Protein AF-A0A7D5MUX9-F1 (afdb_monomer)

Nearest PDB structures (foldseek):
  3bx2-assembly2_B  TM=5.385E-01  e=6.919E-01  Saccharomyces cerevisiae
  3bx3-assembly1_A  TM=4.434E-01  e=2.601E-01  Saccharomyces cerevisiae
  8ro1-assembly1_I  TM=3.775E-01  e=2.507E+00  Caenorhabditis elegans
  5khr-assembly1_O  TM=4.364E-01  e=3.984E+00  Homo sapiens
  8pj3-assembly1_6  TM=2.707E-01  e=8.193E+00  Homo sapiens

Foldseek 3Di:
DVLLVVLLVLLVCCVVVVDPPVRSLVVLVVDQLLSNLNSLLSNLVVDDDPVSVVSLVVSLVSLVPDPQLLSSLVSLLSSLVVDDDPSSVVSLVVSLVSLVVDPPLLSSLVSLLSSLVVDDDPVSVVSPVVSVVSVVVVVVVVVVVVVVVPDDDD

Mean predicted aligned error: 6.42 Å

Sequence (154 aa):
MESNYAAELLAELVRHSLLSIDQALHLTELKEDEDKAHALSVLAPQLSGEERSHVLNEALDVARTISNEPNRADALAALAPQLSGEEHSHVLNEALDVARTISDEQHRARTLAALAPQLSGEERSRVLNEALDVARTIRDEWHRARTLRRSPHS

Secondary structure (DSSP, 8-state):
-HHHHHHHHHHHHHHTTSS-HHHHHHHHTTS-HHHHHHHHHHHGGG--HHHHHHHHHHHHHHHHH--SHHHHHHHHHHHGGGS-THHHHHHHHHHHHHHHH-S-HHHHHHHHHHHGGG--HHHHHHHHHHHHHHHHHHHHHHHHHHHHHT----

Solvent-accessible surface area (backbone atoms only — not comparable to full-atom values): 8081 Å² total; per-residue (Å²): 116,70,60,62,54,52,24,52,48,50,34,51,32,39,74,71,69,77,38,54,67,71,57,50,54,57,59,37,72,78,43,58,50,67,53,22,20,46,28,34,53,55,38,30,82,79,46,63,74,68,63,20,54,52,39,47,51,52,22,52,55,35,18,68,65,36,80,52,46,66,61,19,19,52,40,30,52,66,42,21,82,78,46,62,75,66,59,19,56,50,37,44,49,52,18,51,55,38,23,69,65,35,81,53,55,71,56,23,22,49,49,32,50,67,48,24,81,83,45,63,75,67,60,19,53,50,38,43,49,52,19,49,51,45,52,47,52,55,51,53,52,50,51,52,53,52,53,58,72,69,56,76,81,133

Structure (mmCIF, N/CA/C/O backbone):
data_AF-A0A7D5MUX9-F1
#
_entry.id   AF-A0A7D5MUX9-F1
#
loop_
_atom_site.group_PDB
_atom_site.id
_atom_site.type_symbol
_atom_site.label_atom_id
_atom_site.label_alt_id
_atom_site.label_comp_id
_atom_site.label_asym_id
_a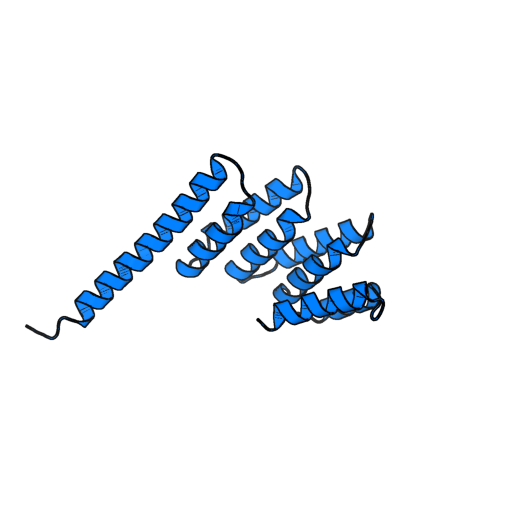tom_site.label_entity_id
_atom_site.label_seq_id
_atom_site.pdbx_PDB_ins_code
_atom_site.Cartn_x
_atom_site.Cartn_y
_atom_site.Cartn_z
_atom_site.occupancy
_atom_site.B_iso_or_equiv
_atom_site.auth_seq_id
_atom_site.auth_comp_id
_atom_site.auth_asym_id
_atom_site.auth_atom_id
_atom_site.pdbx_PDB_model_num
ATOM 1 N N . MET A 1 1 ? -7.824 -15.219 -4.742 1.00 43.38 1 MET A N 1
ATOM 2 C CA . MET A 1 1 ? -9.305 -15.125 -4.722 1.00 43.38 1 MET A CA 1
ATOM 3 C C . MET A 1 1 ? -9.892 -15.672 -3.426 1.00 43.38 1 MET A C 1
ATOM 5 O O . MET A 1 1 ? -10.760 -15.010 -2.882 1.00 43.38 1 MET A O 1
ATOM 9 N N . GLU A 1 2 ? -9.427 -16.813 -2.900 1.00 47.47 2 GLU A N 1
ATOM 10 C CA . GLU A 1 2 ? -9.962 -17.365 -1.636 1.00 47.47 2 GLU A CA 1
ATOM 11 C C . GLU A 1 2 ? -9.629 -16.521 -0.392 1.00 47.47 2 GLU A C 1
ATOM 13 O O . GLU A 1 2 ? -10.474 -16.379 0.487 1.00 47.47 2 GLU A O 1
ATOM 18 N N . SER A 1 3 ? -8.450 -15.889 -0.354 1.00 59.91 3 SER A N 1
ATOM 19 C CA . SER A 1 3 ? -8.026 -15.026 0.762 1.00 59.91 3 SER A CA 1
ATOM 20 C C . SER A 1 3 ? -8.946 -13.810 0.982 1.00 59.91 3 SER A C 1
ATOM 22 O O . SER A 1 3 ? -9.433 -13.597 2.094 1.00 59.91 3 SER A O 1
ATOM 24 N N . ASN A 1 4 ? -9.295 -13.092 -0.097 1.00 65.50 4 ASN A N 1
ATOM 25 C CA . ASN A 1 4 ? -10.206 -11.937 -0.049 1.00 65.50 4 ASN A CA 1
ATOM 26 C C . ASN A 1 4 ? -11.571 -12.309 0.544 1.00 65.50 4 ASN A C 1
ATOM 28 O O . ASN A 1 4 ? -12.103 -11.610 1.399 1.00 65.50 4 ASN A O 1
ATOM 32 N N . TYR A 1 5 ? -12.116 -13.458 0.128 1.00 76.38 5 TYR A N 1
ATOM 33 C CA . TYR A 1 5 ? -13.431 -13.907 0.580 1.00 76.38 5 TYR A CA 1
ATOM 34 C C . TYR A 1 5 ? -13.442 -14.246 2.074 1.00 76.38 5 TYR A C 1
ATOM 36 O O . TYR A 1 5 ? -14.416 -13.961 2.764 1.00 76.38 5 TYR A O 1
ATOM 44 N N . ALA A 1 6 ? -12.356 -14.825 2.596 1.00 81.00 6 ALA A N 1
ATOM 45 C CA . ALA A 1 6 ? -12.254 -15.145 4.016 1.00 81.00 6 ALA A CA 1
ATOM 46 C C . ALA A 1 6 ? -12.201 -13.881 4.893 1.00 81.00 6 ALA A C 1
ATOM 48 O O . ALA A 1 6 ? -12.848 -13.841 5.938 1.00 81.00 6 ALA A O 1
ATOM 49 N N . ALA A 1 7 ? -11.459 -12.853 4.472 1.00 82.00 7 ALA A N 1
ATOM 50 C CA . ALA A 1 7 ? -11.389 -11.572 5.175 1.00 82.00 7 ALA A CA 1
ATOM 51 C C . ALA A 1 7 ? -12.731 -10.822 5.147 1.00 82.00 7 ALA A C 1
ATOM 53 O O . ALA A 1 7 ? -13.210 -10.364 6.186 1.00 82.00 7 ALA A O 1
ATOM 54 N N . GLU A 1 8 ? -13.371 -10.755 3.977 1.00 85.06 8 GLU A N 1
ATOM 55 C CA . GLU A 1 8 ? -14.699 -10.154 3.820 1.00 85.06 8 GLU A CA 1
ATOM 56 C C . GLU A 1 8 ? -15.752 -10.887 4.659 1.00 85.06 8 GLU A C 1
ATOM 58 O O . GLU A 1 8 ? -16.551 -10.247 5.340 1.00 85.06 8 GLU A O 1
ATOM 63 N N . LEU A 1 9 ? -15.715 -12.224 4.684 1.00 87.44 9 LEU A N 1
ATOM 64 C CA . LEU A 1 9 ? -16.617 -13.028 5.503 1.00 87.44 9 LEU A CA 1
ATOM 65 C C . 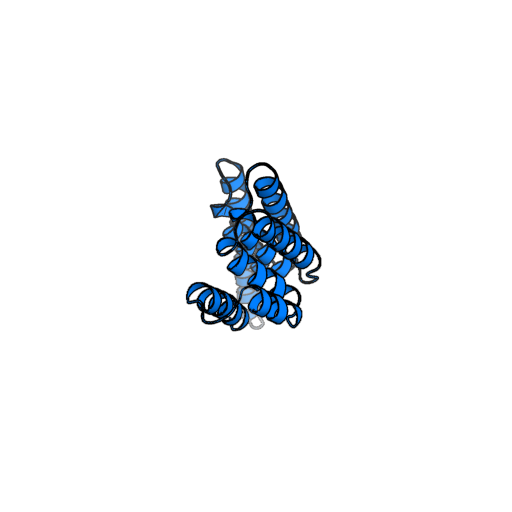LEU A 1 9 ? -16.420 -12.760 6.999 1.00 87.44 9 LEU A C 1
ATOM 67 O O . LEU A 1 9 ? -17.407 -12.584 7.707 1.00 87.44 9 LEU A O 1
ATOM 71 N N . LEU A 1 10 ? -15.175 -12.704 7.487 1.00 85.88 10 LEU A N 1
ATOM 72 C CA . LEU A 1 10 ? -14.892 -12.378 8.891 1.00 85.88 10 LEU A CA 1
ATOM 73 C C . LEU A 1 10 ? -15.476 -11.017 9.270 1.00 85.88 10 LEU A C 1
ATOM 75 O O . LEU A 1 10 ? -16.151 -10.899 10.292 1.00 85.88 10 LEU A O 1
ATOM 79 N N . ALA A 1 11 ? -15.279 -10.012 8.421 1.00 85.19 11 ALA A N 1
ATOM 80 C CA . ALA A 1 11 ? -15.845 -8.695 8.643 1.00 85.19 11 ALA A CA 1
ATOM 81 C C . ALA A 1 11 ? -17.382 -8.718 8.612 1.00 85.19 11 ALA A C 1
ATOM 83 O O . ALA A 1 11 ? -18.022 -8.106 9.464 1.00 85.19 11 ALA A O 1
ATOM 84 N N . GLU A 1 12 ? -18.008 -9.437 7.684 1.00 88.62 12 GLU A N 1
ATOM 85 C CA . GLU A 1 12 ? -19.470 -9.530 7.617 1.00 88.62 12 GLU A CA 1
ATOM 86 C C . GLU A 1 12 ? -20.059 -10.222 8.857 1.00 88.62 12 GLU A C 1
ATOM 88 O O . GLU A 1 12 ? -21.074 -9.784 9.401 1.00 88.62 12 GLU A O 1
ATOM 93 N N . LEU A 1 13 ? -19.388 -11.261 9.362 1.00 89.31 13 LEU A N 1
ATOM 94 C CA . LEU A 1 13 ? -19.786 -11.952 10.588 1.00 89.31 13 LEU A CA 1
ATOM 95 C C . LEU A 1 13 ? -19.712 -11.035 11.814 1.00 89.31 13 LEU A C 1
ATOM 97 O O . LEU A 1 13 ? -20.633 -11.052 12.634 1.00 89.31 13 LEU A O 1
ATOM 101 N N . VAL A 1 14 ? -18.667 -10.208 11.922 1.00 88.75 14 VAL A N 1
ATOM 102 C CA . VAL A 1 14 ? -18.564 -9.191 12.982 1.00 88.75 14 VAL A CA 1
ATOM 103 C C . VAL A 1 14 ? -19.681 -8.155 12.846 1.00 88.75 14 VAL A C 1
ATOM 105 O O . VAL A 1 14 ? -20.385 -7.873 13.817 1.00 88.75 14 VAL A O 1
ATOM 108 N N . ARG A 1 15 ? -19.939 -7.669 11.625 1.00 88.44 15 ARG A N 1
ATOM 109 C CA . ARG A 1 15 ? -20.976 -6.662 11.347 1.00 88.44 15 ARG A CA 1
ATOM 110 C C . ARG A 1 15 ? -22.369 -7.137 11.743 1.00 88.44 15 ARG A C 1
ATOM 112 O O . ARG A 1 15 ? -23.155 -6.375 12.302 1.00 88.44 15 ARG A O 1
ATOM 119 N N . HIS A 1 16 ? -22.673 -8.402 11.470 1.00 90.50 16 HIS A N 1
ATOM 120 C CA . HIS A 1 16 ? -23.946 -9.026 11.821 1.00 90.50 16 HIS A CA 1
ATOM 121 C C . HIS A 1 16 ? -24.003 -9.551 13.264 1.00 90.50 16 HIS A C 1
ATOM 123 O O . HIS A 1 16 ? -24.985 -10.196 13.629 1.00 90.50 16 HIS A O 1
ATOM 129 N N . SER A 1 17 ? -22.991 -9.265 14.095 1.00 86.25 17 SER A N 1
ATOM 130 C CA . SER A 1 17 ? -22.898 -9.741 15.485 1.00 86.25 17 SER A CA 1
ATOM 131 C C . SER A 1 17 ? -22.941 -11.273 15.615 1.00 86.25 17 SER A C 1
ATOM 133 O O . SER A 1 17 ? -23.353 -11.806 16.645 1.00 86.25 17 SER A O 1
ATOM 135 N N . LEU A 1 18 ? -22.528 -11.991 14.566 1.00 89.56 18 LEU A N 1
ATOM 136 C CA . LEU A 1 18 ? -22.406 -13.453 14.545 1.00 89.56 18 LEU A CA 1
ATOM 137 C C . LEU A 1 18 ? -21.050 -13.922 15.090 1.00 89.56 18 LEU A C 1
ATOM 139 O O . LEU A 1 18 ? -20.904 -15.089 15.449 1.00 89.56 18 LEU A O 1
ATOM 143 N N . LEU A 1 19 ? -20.072 -13.016 15.149 1.00 89.00 19 LEU A N 1
ATOM 144 C CA . LEU A 1 19 ? -18.725 -13.232 15.664 1.00 89.00 19 LEU A CA 1
ATOM 145 C C . LEU A 1 19 ? -18.297 -12.001 16.474 1.00 89.00 19 LEU A C 1
ATOM 147 O O . LEU A 1 19 ? -18.588 -10.877 16.063 1.00 89.00 19 LEU A O 1
ATOM 151 N N . SER A 1 20 ? -17.620 -12.182 17.613 1.00 87.44 20 SER A N 1
ATOM 152 C CA . SER A 1 20 ? -17.050 -11.037 18.337 1.00 87.44 20 SER A CA 1
ATOM 153 C C . SER A 1 20 ? -15.777 -10.525 17.657 1.00 87.44 20 SER A C 1
ATOM 155 O O . SER A 1 20 ? -15.082 -11.273 16.968 1.00 87.44 20 SER A O 1
ATOM 157 N N . ILE A 1 21 ? -15.443 -9.253 17.887 1.00 83.06 21 ILE A N 1
ATOM 158 C CA . ILE A 1 21 ? -14.190 -8.652 17.405 1.00 83.06 21 ILE A CA 1
ATOM 159 C C . ILE A 1 21 ? -12.980 -9.441 17.922 1.00 83.06 21 ILE A C 1
ATOM 161 O O . ILE A 1 21 ? -12.123 -9.809 17.127 1.00 83.06 21 ILE A O 1
ATOM 165 N N . ASP A 1 22 ? -12.957 -9.802 19.208 1.00 85.25 22 ASP A N 1
ATOM 166 C CA . ASP A 1 22 ? -11.866 -10.592 19.799 1.00 85.25 22 ASP A CA 1
ATOM 167 C C . ASP A 1 22 ? -11.675 -11.946 19.103 1.00 85.25 22 ASP A C 1
ATOM 169 O O . ASP A 1 22 ? -10.552 -12.389 18.862 1.00 85.25 22 ASP A O 1
ATOM 173 N N . GLN A 1 23 ? -12.779 -12.611 18.748 1.00 86.75 23 GLN A N 1
ATOM 174 C CA . GLN A 1 23 ? -12.736 -13.877 18.021 1.00 86.75 23 GLN A CA 1
ATOM 175 C C . GLN A 1 23 ? -12.243 -13.680 16.589 1.00 86.75 23 GLN A C 1
ATOM 177 O O . GLN A 1 23 ? -11.456 -14.491 16.103 1.00 86.75 23 GLN A O 1
ATOM 182 N N . ALA A 1 24 ? -12.681 -12.614 15.918 1.00 84.62 24 ALA A N 1
ATOM 183 C CA . ALA A 1 24 ? -12.210 -12.283 14.582 1.00 84.62 24 ALA A CA 1
ATOM 184 C C . ALA A 1 24 ? -10.700 -12.021 14.583 1.00 84.62 24 ALA A C 1
ATOM 186 O O . ALA A 1 24 ? -9.993 -12.626 13.781 1.00 84.62 24 ALA A O 1
ATOM 187 N N . LEU A 1 25 ? -10.202 -11.215 15.526 1.00 84.62 25 LEU A N 1
ATOM 188 C CA . LEU A 1 25 ? -8.773 -10.936 15.685 1.00 84.62 25 LEU A CA 1
ATOM 189 C C . LEU A 1 25 ? -7.979 -12.218 15.965 1.00 84.62 25 LEU A C 1
ATOM 191 O O . LEU A 1 25 ? -6.986 -12.481 15.291 1.00 84.62 25 LEU A O 1
ATOM 195 N N . HIS A 1 26 ? -8.458 -13.091 16.854 1.00 85.88 26 HIS A N 1
ATOM 196 C CA . HIS A 1 26 ? -7.798 -14.376 17.102 1.00 85.88 26 HIS A CA 1
ATOM 197 C C . HIS A 1 26 ? -7.712 -15.265 15.849 1.00 85.88 26 HIS A C 1
ATOM 199 O O . HIS A 1 26 ? -6.699 -15.922 15.623 1.00 85.88 26 HIS A O 1
ATOM 205 N N . LEU A 1 27 ? -8.745 -15.271 14.998 1.00 83.31 27 LEU A N 1
ATOM 206 C CA . LEU A 1 27 ? -8.710 -15.999 13.726 1.00 83.31 27 LEU A CA 1
ATOM 207 C C . LEU A 1 27 ? -7.733 -15.379 12.716 1.00 83.31 27 LEU A C 1
ATOM 209 O O . LEU A 1 27 ? -7.266 -16.092 11.827 1.00 83.31 27 LEU A O 1
ATOM 213 N N . THR A 1 28 ? -7.405 -14.087 12.843 1.00 85.38 28 THR A N 1
ATOM 214 C CA . THR A 1 28 ? -6.375 -13.450 12.007 1.00 85.38 28 THR A CA 1
ATOM 215 C C . THR A 1 28 ? -4.953 -13.849 12.388 1.00 85.38 28 THR A C 1
ATOM 217 O O . THR A 1 28 ? -4.110 -13.935 11.506 1.00 85.38 28 THR A O 1
ATOM 220 N N . GLU A 1 29 ? -4.696 -14.201 13.650 1.00 83.00 29 GLU A N 1
ATOM 221 C CA . GLU A 1 29 ? -3.378 -14.687 14.101 1.00 83.00 29 GLU A CA 1
ATOM 222 C C . GLU A 1 29 ? -2.988 -16.050 13.519 1.00 83.00 29 GLU A C 1
ATOM 224 O O . GLU A 1 29 ? -1.820 -16.424 13.507 1.00 83.00 29 GLU A O 1
ATOM 229 N N . LEU A 1 30 ? -3.966 -16.820 13.042 1.00 79.62 30 LEU A N 1
ATOM 230 C CA . LEU A 1 30 ? -3.738 -18.140 12.452 1.00 79.62 30 LEU A CA 1
ATOM 231 C C . LEU A 1 30 ? -3.453 -18.076 10.944 1.00 79.62 30 LEU A C 1
ATOM 233 O O . LEU A 1 30 ? -3.345 -19.120 10.298 1.00 79.62 30 LEU A O 1
ATOM 237 N N . LYS A 1 31 ? -3.406 -16.870 10.373 1.00 80.81 31 LYS A N 1
ATOM 238 C CA . LYS A 1 31 ? -3.247 -16.627 8.939 1.00 80.81 31 LYS A CA 1
ATOM 239 C C . LYS A 1 31 ? -1.804 -16.260 8.598 1.00 80.81 31 LYS A C 1
ATOM 241 O O . LYS A 1 31 ? -1.087 -15.703 9.419 1.00 80.81 31 LYS A O 1
ATOM 246 N N . GLU A 1 32 ? -1.421 -16.542 7.356 1.00 84.88 32 GLU A N 1
ATOM 247 C CA . GLU A 1 32 ? -0.194 -16.010 6.754 1.00 84.88 32 GLU A CA 1
ATOM 248 C C . GLU A 1 32 ? -0.230 -14.474 6.725 1.00 84.88 32 GLU A C 1
ATOM 250 O O . GLU A 1 32 ? -1.312 -13.888 6.653 1.00 84.88 32 GLU A O 1
ATOM 255 N N . ASP A 1 33 ? 0.937 -13.824 6.720 1.00 85.00 33 ASP A N 1
ATOM 256 C CA . ASP A 1 33 ? 1.068 -12.360 6.823 1.00 85.00 33 ASP A CA 1
ATOM 257 C C . ASP A 1 33 ? 0.197 -11.598 5.807 1.00 85.00 33 ASP A C 1
ATOM 259 O O . ASP A 1 33 ? -0.447 -10.611 6.152 1.00 85.00 33 ASP A O 1
ATOM 263 N N . GLU A 1 34 ? 0.113 -12.074 4.562 1.00 80.94 34 GLU A N 1
ATOM 264 C CA . GLU A 1 34 ? -0.737 -11.469 3.525 1.00 80.94 34 GLU A CA 1
ATOM 265 C C . GLU A 1 34 ? -2.225 -11.508 3.902 1.00 80.94 34 GLU A C 1
ATOM 267 O O . GLU A 1 34 ? -2.914 -10.484 3.910 1.00 80.94 34 GLU A O 1
ATOM 272 N N . ASP A 1 35 ? -2.710 -12.693 4.266 1.00 84.06 35 ASP A N 1
ATOM 273 C CA . ASP A 1 35 ? -4.094 -12.928 4.663 1.00 84.06 35 ASP A CA 1
ATOM 274 C C . ASP A 1 35 ? -4.433 -12.192 5.967 1.00 84.06 35 ASP A C 1
ATOM 276 O O . ASP A 1 35 ? -5.563 -11.723 6.137 1.00 84.06 35 ASP A O 1
ATOM 280 N N . LYS A 1 36 ? -3.465 -12.089 6.887 1.00 87.56 36 LYS A N 1
ATOM 281 C CA . LYS A 1 36 ? -3.581 -11.357 8.150 1.00 87.56 36 LYS A CA 1
ATOM 282 C C . LYS A 1 36 ? -3.685 -9.855 7.893 1.00 87.56 36 LYS A C 1
ATOM 284 O O . LYS A 1 36 ? -4.660 -9.249 8.334 1.00 87.56 36 LYS A O 1
ATOM 289 N N . ALA A 1 37 ? -2.756 -9.262 7.138 1.00 85.88 37 ALA A N 1
ATOM 290 C CA . ALA A 1 37 ? -2.784 -7.837 6.797 1.00 85.88 37 ALA A CA 1
ATOM 291 C C . ALA A 1 37 ? -4.100 -7.456 6.108 1.00 85.88 37 ALA A C 1
ATOM 293 O O . ALA A 1 37 ? -4.737 -6.461 6.466 1.00 85.88 37 ALA A O 1
ATOM 294 N N . HIS A 1 38 ? -4.558 -8.290 5.170 1.00 83.94 38 HIS A N 1
ATOM 295 C CA . HIS A 1 38 ? -5.825 -8.055 4.500 1.00 83.94 38 HIS A CA 1
ATOM 296 C C . HIS A 1 38 ? -7.014 -8.166 5.465 1.00 83.94 38 HIS A C 1
ATOM 298 O O . HIS A 1 38 ? -7.837 -7.252 5.517 1.00 83.94 38 HIS A O 1
ATOM 304 N N . ALA A 1 39 ? -7.093 -9.217 6.288 1.00 86.38 39 ALA A N 1
ATOM 305 C CA . ALA A 1 39 ? -8.180 -9.376 7.254 1.00 86.38 39 ALA A CA 1
ATOM 306 C C . ALA A 1 39 ? -8.254 -8.218 8.261 1.00 86.38 39 ALA A C 1
ATOM 308 O O . ALA A 1 39 ? -9.339 -7.682 8.492 1.00 86.38 39 ALA A O 1
ATOM 309 N N . LEU A 1 40 ? -7.114 -7.773 8.795 1.00 87.69 40 LEU A N 1
ATOM 310 C CA . LEU A 1 40 ? -7.054 -6.616 9.688 1.00 87.69 40 LEU A CA 1
ATOM 311 C C . LEU A 1 40 ? -7.511 -5.331 8.978 1.00 87.69 40 LEU A C 1
ATOM 313 O O . LEU A 1 40 ? -8.265 -4.549 9.560 1.00 87.69 40 LEU A O 1
ATOM 317 N N . SER A 1 41 ? -7.157 -5.151 7.699 1.00 86.25 41 SER A N 1
ATOM 318 C CA . SER A 1 41 ? -7.621 -4.006 6.905 1.00 86.25 41 SER A CA 1
ATOM 319 C C . SER A 1 41 ? -9.150 -3.977 6.759 1.00 86.25 41 SER A C 1
ATOM 321 O O . SER A 1 41 ? -9.754 -2.913 6.829 1.00 86.25 41 SER A O 1
ATOM 323 N N . VAL A 1 42 ? -9.818 -5.124 6.601 1.00 87.44 42 VAL A N 1
ATOM 324 C CA . VAL A 1 42 ? -11.284 -5.164 6.433 1.00 87.44 42 VAL A CA 1
ATOM 325 C C . VAL A 1 42 ? -12.014 -5.061 7.781 1.00 87.44 42 VAL A C 1
ATOM 327 O O . VAL A 1 42 ? -13.155 -4.595 7.839 1.00 87.44 42 VAL A O 1
ATOM 330 N N . LEU A 1 43 ? -11.359 -5.448 8.880 1.00 88.06 43 LEU A N 1
ATOM 331 C CA . LEU A 1 43 ? -11.898 -5.326 10.236 1.00 88.06 43 LEU A CA 1
ATOM 332 C C . LEU A 1 43 ? -11.783 -3.904 10.799 1.00 88.06 43 LEU A C 1
ATOM 334 O O . LEU A 1 43 ? -12.691 -3.465 11.503 1.00 88.06 43 LEU A O 1
ATOM 338 N N . ALA A 1 44 ? -10.727 -3.157 10.466 1.00 87.44 44 ALA A N 1
ATOM 339 C CA . ALA A 1 44 ? -10.482 -1.817 11.004 1.00 87.44 44 ALA A CA 1
ATOM 340 C C . ALA A 1 44 ? -11.663 -0.824 10.866 1.00 87.44 44 ALA A C 1
ATOM 342 O O . ALA A 1 44 ? -11.931 -0.096 11.825 1.00 87.44 44 ALA A O 1
ATOM 343 N N . PRO A 1 45 ? -12.437 -0.785 9.761 1.00 87.12 45 PRO A N 1
ATOM 344 C CA . PRO A 1 45 ? -13.623 0.069 9.650 1.00 87.12 45 PRO A CA 1
ATOM 345 C C . PRO A 1 45 ? -14.766 -0.280 10.615 1.00 87.12 45 PRO A C 1
ATOM 347 O O . PRO A 1 45 ? -15.676 0.529 10.778 1.00 87.12 45 PRO A O 1
ATOM 350 N N . GLN A 1 46 ? -14.752 -1.468 11.227 1.00 86.00 46 GLN A N 1
ATOM 351 C CA . GLN A 1 46 ? -15.766 -1.901 12.199 1.00 86.00 46 GLN A CA 1
ATOM 352 C C . GLN A 1 46 ? -15.409 -1.546 13.643 1.00 86.00 46 GLN A C 1
ATOM 354 O O . GLN A 1 46 ? -16.235 -1.701 14.540 1.00 86.00 46 GLN A O 1
ATOM 359 N N . LEU A 1 47 ? -14.186 -1.067 13.860 1.00 85.81 47 LEU A N 1
ATOM 360 C CA . LEU A 1 47 ? -13.667 -0.672 15.160 1.00 85.81 47 LEU A CA 1
ATOM 361 C C . LEU A 1 47 ? -13.773 0.840 15.341 1.00 85.81 47 LEU A C 1
ATOM 363 O O . LEU A 1 47 ? -13.911 1.604 14.383 1.00 85.81 47 LEU A O 1
ATOM 367 N N . SER A 1 48 ? -13.669 1.293 16.588 1.00 86.50 48 SER A N 1
ATOM 368 C CA . SER A 1 48 ? -13.708 2.717 16.916 1.00 86.50 48 SER A CA 1
ATOM 369 C C . SER A 1 48 ? -12.650 3.084 17.951 1.00 86.50 48 SER A C 1
ATOM 371 O O . SER A 1 48 ? -12.198 2.241 18.719 1.00 86.50 48 SER A O 1
ATOM 373 N N . GLY A 1 49 ? -12.234 4.352 17.957 1.00 88.38 49 GLY A N 1
ATOM 374 C CA . GLY A 1 49 ? -11.274 4.859 18.936 1.00 88.38 49 GLY A CA 1
ATOM 375 C C . GLY A 1 49 ? -9.909 4.169 18.868 1.00 88.38 49 GLY A C 1
ATOM 376 O O . GLY A 1 49 ? -9.347 3.988 17.789 1.00 88.38 49 GLY A O 1
ATOM 377 N N . GLU A 1 50 ? -9.374 3.825 20.037 1.00 86.12 50 GLU A N 1
ATOM 378 C CA . GLU A 1 50 ? -8.018 3.295 20.213 1.00 86.12 50 GLU A CA 1
ATOM 379 C C . GLU A 1 50 ? -7.833 1.901 19.597 1.00 86.12 50 GLU A C 1
ATOM 381 O O . GLU A 1 50 ? -6.801 1.636 18.986 1.00 86.12 50 GLU A O 1
ATOM 386 N N . GLU A 1 51 ? -8.858 1.048 19.659 1.00 85.25 51 GLU A N 1
ATOM 387 C CA . GLU A 1 51 ? -8.834 -0.304 19.082 1.00 85.25 51 GLU A CA 1
ATOM 388 C C . GLU A 1 51 ? -8.627 -0.261 17.566 1.00 85.25 51 GLU A C 1
ATOM 390 O O . GLU A 1 51 ? -7.829 -1.017 17.014 1.00 85.25 51 GLU A O 1
ATOM 395 N N . ARG A 1 52 ? -9.297 0.680 16.886 1.00 89.19 52 ARG A N 1
ATOM 396 C CA . ARG A 1 52 ? -9.121 0.889 15.445 1.00 89.19 52 ARG A CA 1
ATOM 397 C C . ARG A 1 52 ? -7.688 1.285 15.114 1.00 89.19 52 ARG A C 1
ATOM 399 O O . ARG A 1 52 ? -7.118 0.757 14.163 1.00 89.19 52 AR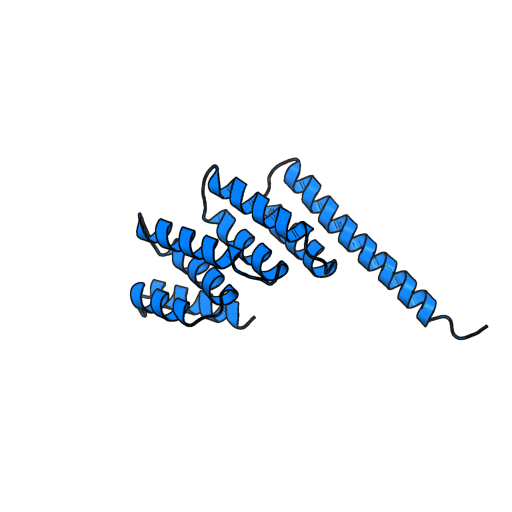G A O 1
ATOM 406 N N . SER A 1 53 ? -7.121 2.220 15.872 1.00 88.62 53 SER A N 1
ATOM 407 C CA . SER A 1 53 ? -5.745 2.674 15.659 1.00 88.62 53 SER A CA 1
ATOM 408 C C . SER A 1 53 ? -4.741 1.549 15.899 1.00 88.62 53 SER A C 1
ATOM 410 O O . SER A 1 53 ? -3.823 1.379 15.102 1.00 88.62 53 SER A O 1
ATOM 412 N N . HIS A 1 54 ? -4.941 0.742 16.945 1.00 88.50 54 HIS A N 1
ATOM 413 C CA . HIS A 1 54 ? -4.101 -0.422 17.220 1.00 88.50 54 HIS A CA 1
ATOM 414 C C . HIS A 1 54 ? -4.140 -1.430 16.065 1.00 88.50 54 HIS A C 1
ATOM 416 O O . HIS A 1 54 ? -3.093 -1.831 15.567 1.00 88.50 54 HIS A O 1
ATOM 422 N N . VAL A 1 55 ? -5.337 -1.794 15.595 1.00 89.88 55 VAL A N 1
ATOM 423 C CA . VAL A 1 55 ? -5.503 -2.762 14.500 1.00 89.88 55 VAL A CA 1
ATOM 424 C C . VAL A 1 55 ? -4.939 -2.247 13.177 1.00 89.88 55 VAL A C 1
ATOM 426 O O . VAL A 1 55 ? -4.342 -3.021 12.436 1.00 89.88 55 VAL A O 1
ATOM 429 N N . LEU A 1 56 ? -5.069 -0.951 12.875 1.00 91.00 56 LEU A N 1
ATOM 430 C CA . LEU A 1 56 ? -4.447 -0.368 11.681 1.00 91.00 56 LEU A CA 1
ATOM 431 C C . LEU A 1 56 ? -2.920 -0.385 11.753 1.00 91.00 56 LEU A C 1
ATOM 433 O O . LEU A 1 56 ? -2.278 -0.719 10.761 1.00 91.00 56 LEU A O 1
ATOM 437 N N . ASN A 1 57 ? -2.343 -0.061 12.912 1.00 91.00 57 ASN A N 1
ATOM 438 C CA . ASN A 1 57 ? -0.895 -0.118 13.103 1.00 91.00 57 ASN A CA 1
ATOM 439 C C . ASN A 1 57 ? -0.373 -1.550 12.975 1.00 91.00 57 ASN A C 1
ATOM 441 O O . ASN A 1 57 ? 0.600 -1.782 12.265 1.00 91.00 57 ASN A O 1
ATOM 445 N N . GLU A 1 58 ? -1.064 -2.517 13.578 1.00 90.75 58 GLU A N 1
ATOM 446 C CA . GLU A 1 58 ? -0.718 -3.929 13.426 1.00 90.75 58 GLU A CA 1
ATOM 447 C C . GLU A 1 58 ? -0.820 -4.381 11.963 1.00 90.75 58 GLU A C 1
ATOM 449 O O . GLU A 1 58 ? 0.087 -5.033 11.452 1.00 90.75 58 GLU A O 1
ATOM 454 N N . ALA A 1 59 ? -1.882 -3.990 11.253 1.00 91.50 59 ALA A N 1
ATOM 455 C CA . ALA A 1 59 ? -2.038 -4.313 9.839 1.00 91.50 59 ALA A CA 1
ATOM 456 C C . ALA A 1 59 ? -0.899 -3.738 8.985 1.00 91.50 59 ALA A C 1
ATOM 458 O O . ALA A 1 59 ? -0.432 -4.408 8.066 1.00 91.50 59 ALA A O 1
ATOM 459 N N . LEU A 1 60 ? -0.442 -2.518 9.290 1.00 94.38 60 LEU A N 1
ATOM 460 C CA . LEU A 1 60 ? 0.697 -1.891 8.618 1.00 94.38 60 LEU A CA 1
ATOM 461 C C . LEU A 1 60 ? 2.005 -2.624 8.911 1.00 94.38 60 LEU A C 1
ATOM 463 O O . LEU A 1 60 ? 2.783 -2.862 7.988 1.00 94.38 60 LEU A O 1
ATOM 467 N N . ASP A 1 61 ? 2.245 -2.999 10.165 1.00 94.44 61 ASP A N 1
ATOM 468 C CA . ASP A 1 61 ? 3.448 -3.733 10.550 1.00 94.44 61 ASP A CA 1
ATOM 469 C C . ASP A 1 61 ? 3.500 -5.098 9.859 1.00 94.44 61 ASP A C 1
ATOM 471 O O . ASP A 1 61 ? 4.519 -5.437 9.259 1.00 94.44 61 ASP A O 1
ATOM 475 N N . VAL A 1 62 ? 2.383 -5.831 9.836 1.00 91.81 62 VAL A N 1
ATOM 476 C CA . VAL A 1 62 ? 2.275 -7.097 9.096 1.00 91.81 62 VAL A CA 1
ATOM 477 C C . VAL A 1 62 ? 2.444 -6.867 7.592 1.00 91.81 62 VAL A C 1
ATOM 479 O O . VAL A 1 62 ? 3.193 -7.589 6.941 1.00 91.81 62 VAL A O 1
ATOM 482 N N . ALA A 1 63 ? 1.816 -5.839 7.011 1.00 94.12 63 ALA A N 1
ATOM 483 C CA . ALA A 1 63 ? 1.983 -5.537 5.590 1.00 94.12 63 ALA A CA 1
ATOM 484 C C . ALA A 1 63 ? 3.463 -5.319 5.231 1.00 94.12 63 ALA A C 1
ATOM 486 O O . ALA A 1 63 ? 3.933 -5.805 4.203 1.00 94.12 63 ALA A O 1
ATOM 487 N N . ARG A 1 64 ? 4.227 -4.654 6.104 1.00 94.25 64 ARG A N 1
A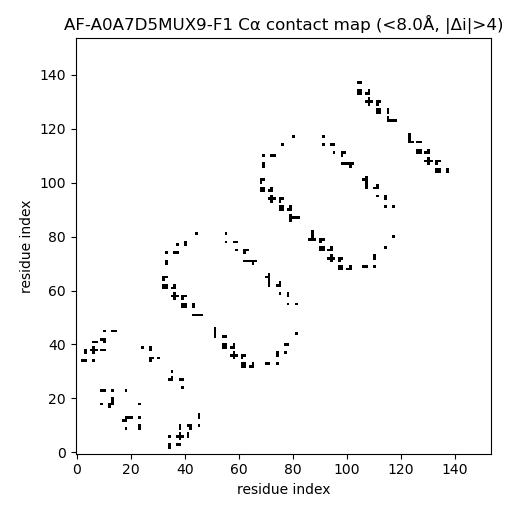TOM 488 C CA . ARG A 1 64 ? 5.665 -4.409 5.922 1.00 94.25 64 ARG A CA 1
ATOM 489 C C . ARG A 1 64 ? 6.524 -5.670 6.022 1.00 94.25 64 ARG A C 1
ATOM 491 O O . ARG A 1 64 ? 7.563 -5.720 5.360 1.00 94.25 64 ARG A O 1
ATOM 498 N N . THR A 1 65 ? 6.122 -6.682 6.797 1.00 93.81 65 THR A N 1
ATOM 499 C CA . THR A 1 65 ? 6.869 -7.952 6.906 1.00 93.81 65 THR A CA 1
ATOM 500 C C . THR A 1 65 ? 6.661 -8.878 5.712 1.00 93.81 65 THR A C 1
ATOM 502 O O . THR A 1 65 ? 7.484 -9.773 5.490 1.00 93.81 65 THR A O 1
ATOM 505 N N . ILE A 1 66 ? 5.628 -8.639 4.893 1.00 91.25 66 ILE A N 1
ATOM 506 C CA . ILE A 1 66 ? 5.366 -9.432 3.690 1.00 91.25 66 ILE A CA 1
ATOM 507 C C . ILE A 1 66 ? 6.602 -9.413 2.781 1.00 91.25 66 ILE A C 1
ATOM 509 O O . ILE A 1 66 ? 7.053 -8.375 2.289 1.00 91.25 66 ILE A O 1
ATOM 513 N N . SER A 1 67 ? 7.158 -10.602 2.542 1.00 90.75 67 SER A N 1
ATOM 514 C CA . SER A 1 67 ? 8.379 -10.772 1.744 1.00 90.75 67 SER A CA 1
ATOM 515 C C . SER A 1 67 ? 8.132 -10.647 0.239 1.00 90.75 67 SER A C 1
ATOM 517 O O . SER A 1 67 ? 9.023 -10.237 -0.503 1.00 90.75 67 SER A O 1
ATOM 519 N N . ASN A 1 68 ? 6.930 -10.998 -0.223 1.00 91.56 68 ASN A N 1
ATOM 520 C CA . ASN A 1 68 ? 6.534 -10.862 -1.620 1.00 91.56 68 ASN A CA 1
ATOM 521 C C . ASN A 1 68 ? 6.209 -9.389 -1.930 1.00 91.56 68 ASN A C 1
ATOM 523 O O . ASN A 1 68 ? 5.253 -8.843 -1.389 1.00 91.56 68 ASN A O 1
ATOM 527 N N . GLU A 1 69 ? 7.005 -8.740 -2.785 1.00 93.81 69 GLU A N 1
ATOM 528 C CA . GLU A 1 69 ? 6.859 -7.302 -3.063 1.00 93.81 69 GLU A CA 1
ATOM 529 C C . GLU A 1 69 ? 5.491 -6.919 -3.654 1.00 93.81 69 GLU A C 1
ATOM 531 O O . GLU A 1 69 ? 4.915 -5.956 -3.147 1.00 93.81 69 GLU A O 1
ATOM 536 N N . PRO A 1 70 ? 4.931 -7.645 -4.652 1.00 90.88 70 PRO A N 1
ATOM 537 C CA . PRO A 1 70 ? 3.554 -7.415 -5.089 1.00 90.88 70 PRO A CA 1
ATOM 538 C C . PRO A 1 70 ? 2.542 -7.428 -3.942 1.00 90.88 70 PRO A C 1
ATOM 540 O O . PRO A 1 70 ? 1.798 -6.466 -3.775 1.00 90.88 70 PRO A O 1
ATOM 543 N N . ASN A 1 71 ? 2.567 -8.466 -3.105 1.00 90.56 71 ASN A N 1
ATOM 544 C CA . ASN A 1 71 ? 1.590 -8.619 -2.027 1.00 90.56 71 ASN A CA 1
ATOM 545 C C . ASN A 1 71 ? 1.782 -7.544 -0.946 1.00 90.56 71 ASN A C 1
ATOM 547 O O . ASN A 1 71 ? 0.805 -7.018 -0.419 1.00 90.56 71 ASN A O 1
ATOM 551 N N . ARG A 1 72 ? 3.032 -7.158 -0.655 1.00 94.38 72 ARG A N 1
ATOM 552 C CA . ARG A 1 72 ? 3.345 -6.041 0.248 1.00 94.38 72 ARG A CA 1
ATOM 553 C C . ARG A 1 72 ? 2.793 -4.720 -0.282 1.00 94.38 72 ARG A C 1
ATOM 555 O O . ARG A 1 72 ? 2.147 -3.989 0.465 1.00 94.38 72 ARG A O 1
ATOM 562 N N . ALA A 1 73 ? 3.036 -4.408 -1.555 1.00 94.44 73 ALA A N 1
ATOM 563 C CA . ALA A 1 73 ? 2.544 -3.178 -2.166 1.00 94.44 73 ALA A CA 1
ATOM 564 C C . ALA A 1 73 ? 1.011 -3.130 -2.180 1.00 94.44 73 ALA A C 1
ATOM 566 O O . ALA A 1 73 ? 0.436 -2.106 -1.817 1.00 94.44 73 ALA A O 1
ATOM 567 N N . ASP A 1 74 ? 0.354 -4.238 -2.528 1.00 90.69 74 ASP A N 1
ATOM 568 C CA . ASP A 1 74 ? -1.106 -4.338 -2.545 1.00 90.69 74 ASP A CA 1
ATOM 569 C C . ASP A 1 74 ? -1.704 -4.208 -1.127 1.00 90.69 74 ASP A C 1
ATOM 571 O O . ASP A 1 74 ? -2.701 -3.506 -0.940 1.00 90.69 74 ASP A O 1
ATOM 575 N N . ALA A 1 75 ? -1.075 -4.804 -0.105 1.00 91.62 75 ALA A N 1
ATOM 576 C CA . ALA A 1 75 ? -1.505 -4.672 1.289 1.00 91.62 75 ALA 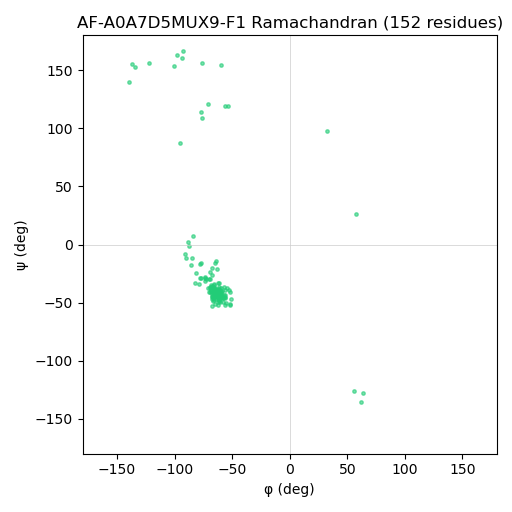A CA 1
ATOM 577 C C . ALA A 1 75 ? -1.385 -3.224 1.800 1.00 91.62 75 ALA A C 1
ATOM 579 O O . ALA A 1 75 ? -2.341 -2.680 2.357 1.00 91.62 75 ALA A O 1
ATOM 580 N N . LEU A 1 76 ? -0.247 -2.563 1.555 1.00 95.19 76 LEU A N 1
ATOM 581 C CA . LEU A 1 76 ? -0.053 -1.150 1.903 1.00 95.19 76 LEU A CA 1
ATOM 582 C C . LEU A 1 76 ? -1.044 -0.246 1.147 1.00 95.19 76 LEU A C 1
ATOM 584 O O . LEU A 1 76 ? -1.636 0.659 1.738 1.00 95.19 76 LEU A O 1
ATOM 588 N N . ALA A 1 77 ? -1.294 -0.533 -0.135 1.00 91.75 77 ALA A N 1
ATOM 589 C CA . ALA A 1 77 ? -2.269 0.180 -0.958 1.00 91.75 77 ALA A CA 1
ATOM 590 C C . ALA A 1 77 ? -3.702 0.065 -0.418 1.00 91.75 77 ALA A C 1
ATOM 592 O O . ALA A 1 77 ? -4.474 1.017 -0.524 1.00 91.75 77 ALA A O 1
ATOM 593 N N . ALA A 1 78 ? -4.076 -1.089 0.136 1.00 90.31 78 ALA A N 1
ATOM 594 C CA . ALA A 1 78 ? -5.395 -1.313 0.724 1.00 90.31 78 ALA A CA 1
ATOM 595 C C . ALA A 1 78 ? -5.569 -0.609 2.083 1.00 90.31 78 ALA A C 1
ATOM 597 O O . ALA A 1 78 ? -6.686 -0.233 2.451 1.00 90.31 78 ALA A O 1
ATOM 598 N N . LEU A 1 79 ? -4.472 -0.415 2.821 1.00 92.25 79 LEU A N 1
ATOM 599 C CA . LEU A 1 79 ? -4.467 0.254 4.123 1.00 92.25 79 LEU A CA 1
ATOM 600 C C . LEU A 1 79 ? -4.437 1.781 4.010 1.00 92.25 79 LEU A C 1
ATOM 602 O O . LEU A 1 79 ? -5.060 2.452 4.833 1.00 92.25 79 LEU A O 1
ATOM 606 N N . ALA A 1 80 ? -3.783 2.339 2.986 1.00 92.56 80 ALA A N 1
ATOM 607 C CA . ALA A 1 80 ? -3.635 3.787 2.824 1.00 92.56 80 ALA A CA 1
ATOM 608 C C . ALA A 1 80 ? -4.964 4.576 2.926 1.00 92.56 80 ALA A C 1
ATOM 610 O O . ALA A 1 80 ? -5.007 5.514 3.725 1.00 92.56 80 ALA A O 1
ATOM 611 N N . PRO A 1 81 ? -6.082 4.185 2.269 1.00 90.62 81 PRO A N 1
ATOM 612 C CA . PRO A 1 81 ? -7.357 4.911 2.356 1.00 90.62 81 PRO A CA 1
ATOM 613 C C . PRO A 1 81 ? -7.991 4.941 3.753 1.00 90.62 81 PRO A C 1
ATOM 615 O O . PRO A 1 81 ? -8.940 5.690 3.983 1.00 90.62 81 PRO A O 1
ATOM 618 N N . GLN A 1 82 ? -7.518 4.101 4.676 1.00 90.00 82 GLN A N 1
ATOM 619 C CA . GLN A 1 82 ? -8.027 4.026 6.046 1.00 90.00 82 GLN A CA 1
ATOM 620 C C . GLN A 1 82 ? -7.288 4.960 7.006 1.00 90.00 82 GLN A C 1
ATOM 622 O O . GLN A 1 82 ? -7.745 5.173 8.136 1.00 90.00 82 GLN A O 1
ATOM 627 N N . LEU A 1 83 ? -6.163 5.511 6.560 1.00 90.38 83 LEU A N 1
ATOM 628 C CA . LEU A 1 83 ? -5.342 6.463 7.290 1.00 90.38 83 LEU A CA 1
ATOM 629 C C . LEU A 1 83 ? -5.752 7.894 6.938 1.00 90.38 83 LEU A C 1
ATOM 631 O O . LEU A 1 83 ? -6.481 8.147 5.978 1.00 90.38 83 LEU A O 1
ATOM 635 N N . SER A 1 84 ? -5.280 8.856 7.727 1.00 88.88 84 SER A N 1
ATOM 636 C CA . SER A 1 84 ? -5.594 10.270 7.518 1.00 88.88 84 SER A CA 1
ATOM 637 C C . SER A 1 84 ? -4.351 11.145 7.620 1.00 88.88 84 SER A C 1
ATOM 639 O O . SER A 1 84 ? -3.394 10.805 8.310 1.00 88.88 84 SER A O 1
ATOM 641 N N . GLY A 1 85 ? -4.366 12.285 6.928 1.00 90.75 85 GLY A N 1
ATOM 642 C CA . GLY A 1 85 ? -3.290 13.270 7.006 1.00 90.75 85 GLY A CA 1
ATOM 643 C C . GLY A 1 85 ? -1.949 12.739 6.497 1.00 90.75 85 GLY A C 1
ATOM 644 O O . GLY A 1 85 ? -1.848 12.253 5.372 1.00 90.75 85 GLY A O 1
ATOM 645 N N . GLU A 1 86 ? -0.911 12.886 7.317 1.00 90.94 86 GLU A N 1
ATOM 646 C CA . GLU A 1 86 ? 0.469 12.553 6.953 1.00 90.94 86 GLU A CA 1
ATOM 647 C C . GLU A 1 86 ? 0.690 11.044 6.795 1.00 90.94 86 GLU A C 1
ATOM 649 O O . GLU A 1 86 ? 1.372 10.626 5.861 1.00 90.94 86 GLU A O 1
ATOM 654 N N . GLU A 1 87 ? 0.051 10.224 7.632 1.00 91.38 87 GLU A N 1
ATOM 655 C CA . GLU A 1 87 ? 0.182 8.762 7.584 1.00 91.38 87 GLU A CA 1
ATOM 656 C C . GLU A 1 87 ? -0.349 8.185 6.270 1.00 91.38 87 GLU A C 1
ATOM 658 O O . GLU A 1 87 ? 0.297 7.328 5.672 1.00 91.38 87 GLU A O 1
ATOM 663 N N . HIS A 1 88 ? -1.478 8.707 5.772 1.00 92.50 88 HIS A N 1
ATOM 664 C CA . HIS A 1 88 ? -2.015 8.334 4.460 1.00 92.50 88 HIS A CA 1
ATOM 665 C C . HIS A 1 88 ? -0.977 8.567 3.360 1.00 92.50 88 HIS A C 1
ATOM 667 O O . HIS A 1 88 ? -0.678 7.669 2.578 1.00 92.50 88 HIS A O 1
ATOM 673 N N . SER A 1 89 ? -0.407 9.773 3.304 1.00 92.69 89 SER A N 1
ATOM 674 C CA . SER A 1 89 ? 0.584 10.131 2.286 1.00 92.69 89 SER A CA 1
ATOM 675 C C . SER A 1 89 ? 1.869 9.315 2.425 1.00 92.69 89 SER A C 1
ATOM 677 O O . SER A 1 89 ? 2.454 8.921 1.420 1.00 92.69 89 SER A O 1
ATOM 679 N N . HIS A 1 90 ? 2.304 9.040 3.655 1.00 94.88 90 HIS A N 1
ATOM 680 C CA . HIS A 1 90 ? 3.496 8.244 3.916 1.00 94.88 90 HIS A CA 1
ATOM 681 C C . HIS A 1 90 ? 3.329 6.799 3.436 1.00 94.88 90 HIS A C 1
ATOM 683 O O . HIS A 1 90 ? 4.141 6.327 2.645 1.00 94.88 90 HIS A O 1
ATOM 689 N N . VAL A 1 91 ? 2.243 6.133 3.837 1.00 96.00 91 VAL A N 1
ATOM 690 C CA . VAL A 1 91 ? 1.967 4.741 3.449 1.00 96.00 91 VAL A CA 1
ATOM 691 C C . VAL A 1 91 ? 1.683 4.623 1.954 1.00 96.00 91 VAL A C 1
ATOM 693 O O . VAL A 1 91 ? 2.125 3.669 1.318 1.00 96.00 91 VAL A O 1
ATOM 696 N N . LEU A 1 92 ? 1.007 5.608 1.355 1.00 95.12 92 LEU A N 1
ATOM 697 C CA . LEU A 1 92 ? 0.781 5.622 -0.089 1.00 95.12 92 LEU A CA 1
ATOM 698 C C . LEU A 1 92 ? 2.098 5.735 -0.876 1.00 95.12 92 LEU A C 1
ATOM 700 O O . LEU A 1 92 ? 2.278 5.042 -1.877 1.00 95.12 92 LEU A O 1
ATOM 704 N N . ASN A 1 93 ? 3.031 6.570 -0.413 1.00 95.31 93 ASN A N 1
ATOM 705 C CA . ASN A 1 93 ? 4.362 6.673 -1.012 1.00 95.31 93 ASN A CA 1
ATOM 706 C C . ASN A 1 93 ? 5.188 5.399 -0.798 1.00 95.31 93 ASN A C 1
ATOM 708 O O . ASN A 1 93 ? 5.825 4.931 -1.737 1.00 95.31 93 ASN A O 1
ATOM 712 N N . GLU A 1 94 ? 5.116 4.793 0.388 1.00 96.50 94 GLU A N 1
ATOM 713 C CA . GLU A 1 94 ? 5.748 3.502 0.678 1.00 96.50 94 GLU A CA 1
ATOM 714 C C . GLU A 1 94 ? 5.240 2.409 -0.282 1.00 96.50 94 GLU A C 1
ATOM 716 O O . GLU A 1 94 ? 6.035 1.692 -0.890 1.00 96.50 94 GLU A O 1
ATOM 721 N N . ALA A 1 95 ? 3.923 2.333 -0.505 1.00 96.38 95 ALA A N 1
ATOM 722 C CA . ALA A 1 95 ? 3.322 1.398 -1.454 1.00 96.38 95 ALA A CA 1
ATOM 723 C C . ALA A 1 95 ? 3.797 1.637 -2.898 1.00 96.38 95 ALA A C 1
ATOM 725 O O . ALA A 1 95 ? 4.079 0.679 -3.619 1.00 96.38 95 ALA A O 1
ATOM 726 N N . LEU A 1 96 ? 3.920 2.901 -3.325 1.00 96.75 96 LEU A N 1
ATOM 727 C CA . LEU A 1 96 ? 4.462 3.254 -4.643 1.00 96.75 96 LEU A CA 1
ATOM 728 C C . LEU A 1 96 ? 5.927 2.846 -4.793 1.00 96.75 96 LEU A C 1
ATOM 730 O O . LEU A 1 96 ? 6.308 2.328 -5.842 1.00 96.75 96 LEU A O 1
ATOM 734 N N . ASP A 1 97 ? 6.742 3.067 -3.767 1.00 97.12 97 ASP A N 1
ATOM 735 C CA . ASP A 1 97 ? 8.157 2.714 -3.802 1.00 97.12 97 ASP A CA 1
ATOM 736 C C . ASP A 1 97 ? 8.341 1.200 -3.893 1.00 97.12 97 ASP A C 1
ATOM 738 O O . ASP A 1 97 ? 9.095 0.736 -4.748 1.00 97.12 97 ASP A O 1
ATOM 742 N N . VAL A 1 98 ? 7.577 0.417 -3.122 1.00 97.00 98 VAL A N 1
ATOM 743 C CA . VAL A 1 98 ? 7.568 -1.049 -3.264 1.00 97.00 98 VAL A CA 1
ATOM 744 C C . VAL A 1 98 ? 7.059 -1.456 -4.648 1.00 97.00 98 VAL A C 1
ATOM 746 O O . VAL A 1 98 ? 7.668 -2.303 -5.296 1.00 97.00 98 VAL A O 1
ATOM 749 N N . ALA A 1 99 ? 5.990 -0.834 -5.156 1.00 96.44 99 ALA A N 1
ATOM 750 C CA . ALA A 1 99 ? 5.464 -1.148 -6.484 1.00 96.44 99 ALA A CA 1
ATOM 751 C C . ALA A 1 99 ? 6.525 -0.972 -7.581 1.00 96.44 99 ALA A C 1
ATOM 753 O O . ALA A 1 99 ? 6.590 -1.767 -8.518 1.00 96.44 99 ALA A O 1
ATOM 754 N N . ARG A 1 100 ? 7.395 0.036 -7.453 1.00 95.25 100 ARG A N 1
ATOM 755 C CA . ARG A 1 100 ? 8.492 0.297 -8.396 1.00 95.25 100 ARG A CA 1
ATOM 756 C C . ARG A 1 100 ? 9.612 -0.737 -8.340 1.00 95.25 100 ARG A C 1
ATOM 758 O O . ARG A 1 100 ? 10.245 -0.962 -9.374 1.00 95.25 100 ARG A O 1
ATOM 765 N N . THR A 1 101 ? 9.858 -1.369 -7.189 1.00 95.88 101 THR A N 1
ATOM 766 C CA . THR A 1 101 ? 10.890 -2.416 -7.063 1.00 95.88 101 THR A CA 1
ATOM 767 C C . THR A 1 101 ? 10.445 -3.767 -7.611 1.00 95.88 101 THR A C 1
ATOM 769 O O . THR A 1 101 ? 11.306 -4.588 -7.929 1.00 95.88 101 THR A O 1
ATOM 772 N N . ILE A 1 102 ? 9.134 -3.969 -7.816 1.00 95.44 102 ILE A N 1
ATOM 773 C CA . ILE A 1 102 ? 8.585 -5.211 -8.370 1.00 95.44 102 ILE A CA 1
ATOM 774 C C . ILE A 1 102 ? 9.279 -5.551 -9.696 1.00 95.44 102 ILE A C 1
ATOM 776 O O . ILE A 1 102 ? 9.209 -4.815 -10.687 1.00 95.44 102 ILE A O 1
ATOM 780 N N . SER A 1 103 ? 9.926 -6.717 -9.706 1.00 93.25 103 SER A N 1
ATOM 781 C CA . SER A 1 103 ? 10.676 -7.219 -10.863 1.00 93.25 103 SER A CA 1
ATOM 782 C C . SER A 1 103 ? 9.775 -7.723 -11.995 1.00 93.25 103 SER A C 1
ATOM 784 O O . SER A 1 103 ? 10.138 -7.625 -13.165 1.00 93.25 103 SER A O 1
ATOM 786 N N . ASP A 1 104 ? 8.600 -8.264 -11.666 1.00 92.75 104 ASP A N 1
ATOM 787 C CA . ASP A 1 104 ? 7.609 -8.672 -12.662 1.00 92.75 104 ASP A CA 1
ATOM 788 C C . ASP A 1 104 ? 6.900 -7.434 -13.223 1.00 92.75 104 ASP A C 1
ATOM 790 O O . ASP A 1 104 ? 6.095 -6.784 -12.555 1.00 92.75 104 ASP A O 1
ATOM 794 N N . GLU A 1 105 ? 7.201 -7.098 -14.474 1.00 92.69 105 GLU A N 1
ATOM 795 C CA . GLU A 1 105 ? 6.709 -5.873 -15.103 1.00 92.69 105 GLU A CA 1
ATOM 796 C C . GLU A 1 105 ? 5.180 -5.817 -15.201 1.00 92.69 105 GLU A C 1
ATOM 798 O O . GLU A 1 105 ? 4.583 -4.742 -15.104 1.00 92.69 105 GLU A O 1
ATOM 803 N N . GLN A 1 106 ? 4.530 -6.970 -15.376 1.00 91.56 106 GLN A 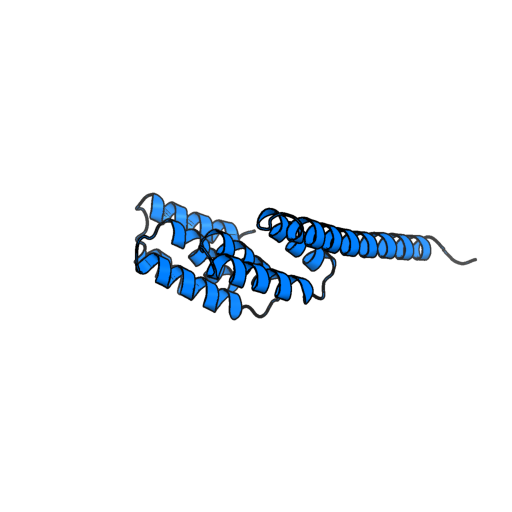N 1
ATOM 804 C CA . GLN A 1 106 ? 3.079 -7.047 -15.471 1.00 91.56 106 GLN A CA 1
ATOM 805 C C . GLN A 1 106 ? 2.427 -6.751 -14.117 1.00 91.56 106 GLN A C 1
ATOM 807 O O . GLN A 1 106 ? 1.420 -6.039 -14.076 1.00 91.56 106 GLN A O 1
ATOM 812 N N . HIS A 1 107 ? 2.991 -7.261 -13.022 1.00 92.38 107 HIS A N 1
ATOM 813 C CA . HIS A 1 107 ? 2.558 -6.930 -11.665 1.00 92.38 107 HIS A CA 1
ATOM 814 C C . HIS A 1 107 ? 2.869 -5.472 -11.333 1.00 92.38 107 HIS A C 1
ATOM 816 O O . HIS A 1 107 ? 1.955 -4.755 -10.940 1.00 92.38 107 HIS A O 1
ATOM 822 N N . ARG A 1 108 ? 4.085 -4.988 -11.617 1.00 95.12 108 ARG A N 1
ATOM 823 C CA . ARG A 1 108 ? 4.463 -3.579 -11.421 1.00 95.12 108 ARG A CA 1
ATOM 824 C C . ARG A 1 108 ? 3.470 -2.620 -12.075 1.00 95.12 108 ARG A C 1
ATOM 826 O O . ARG A 1 108 ? 2.946 -1.725 -11.417 1.00 95.12 108 ARG A O 1
ATOM 833 N N . ALA A 1 109 ? 3.161 -2.821 -13.359 1.00 94.38 109 ALA A N 1
ATOM 834 C CA . ALA A 1 109 ? 2.210 -1.972 -14.079 1.00 94.38 109 ALA A CA 1
ATOM 835 C C . ALA A 1 109 ? 0.802 -2.012 -13.462 1.00 94.38 109 ALA A C 1
ATOM 837 O O . ALA A 1 109 ? 0.131 -0.982 -13.384 1.00 94.38 109 ALA A O 1
ATOM 838 N N . ARG A 1 110 ? 0.349 -3.191 -13.016 1.00 93.50 110 ARG A N 1
ATOM 839 C CA . ARG A 1 110 ? -0.960 -3.358 -12.367 1.00 93.50 110 ARG A CA 1
ATOM 840 C C . ARG A 1 110 ? -1.023 -2.657 -11.016 1.00 93.50 110 ARG A C 1
ATOM 842 O O . ARG A 1 110 ? -1.966 -1.904 -10.796 1.00 93.50 110 ARG A O 1
ATOM 849 N N . THR A 1 111 ? -0.030 -2.861 -10.157 1.00 93.44 111 THR A N 1
ATOM 850 C CA . THR A 1 111 ? 0.023 -2.258 -8.821 1.00 93.44 111 THR A CA 1
ATOM 851 C C . THR A 1 111 ? 0.115 -0.732 -8.913 1.00 93.44 111 THR A C 1
ATOM 853 O O . THR A 1 111 ? -0.670 -0.031 -8.277 1.00 93.44 111 THR A O 1
ATOM 856 N N . LEU A 1 112 ? 0.963 -0.185 -9.795 1.00 95.56 112 LEU A N 1
ATOM 857 C CA . LEU A 1 112 ? 1.023 1.265 -10.044 1.00 95.56 112 LEU A CA 1
ATOM 858 C C . LEU A 1 112 ? -0.323 1.826 -10.536 1.00 95.56 112 LEU A C 1
ATOM 860 O O . LEU A 1 112 ? -0.780 2.872 -10.070 1.00 95.56 112 LEU A O 1
ATOM 864 N N . ALA A 1 113 ? -0.998 1.120 -11.448 1.00 93.25 113 ALA A N 1
ATOM 865 C CA . ALA A 1 113 ? -2.317 1.524 -11.929 1.00 93.25 113 ALA A CA 1
ATOM 866 C C . ALA A 1 113 ? -3.396 1.467 -10.831 1.00 93.25 113 ALA A C 1
ATOM 868 O O . ALA A 1 113 ? -4.296 2.306 -10.832 1.00 93.25 113 ALA A O 1
ATOM 869 N N . ALA A 1 114 ? -3.304 0.514 -9.899 1.00 91.94 114 ALA A N 1
ATOM 870 C CA . ALA A 1 114 ? -4.218 0.381 -8.765 1.00 91.94 114 ALA A CA 1
ATOM 871 C C . ALA A 1 114 ? -4.011 1.467 -7.693 1.00 91.94 114 ALA A C 1
ATOM 873 O O . ALA A 1 114 ? -4.973 1.874 -7.045 1.00 91.94 114 ALA A O 1
ATOM 874 N N . LEU A 1 115 ? -2.784 1.978 -7.546 1.00 93.75 115 LEU A N 1
ATOM 875 C CA . LEU A 1 115 ? -2.439 3.080 -6.638 1.00 93.75 115 LEU A CA 1
ATOM 876 C C . LEU A 1 115 ? -2.842 4.458 -7.189 1.00 93.75 115 LEU A C 1
ATOM 878 O O . LEU A 1 115 ? -3.172 5.369 -6.432 1.00 93.75 115 LEU A O 1
ATOM 882 N N . ALA A 1 116 ? -2.875 4.622 -8.514 1.00 94.00 116 ALA A N 1
ATOM 883 C CA . ALA A 1 116 ? -3.155 5.906 -9.156 1.00 94.00 116 ALA A CA 1
ATOM 884 C C . ALA A 1 116 ? -4.472 6.608 -8.744 1.00 94.00 116 ALA A C 1
ATOM 886 O O . ALA A 1 116 ? -4.469 7.838 -8.652 1.00 94.00 116 ALA A O 1
ATOM 887 N N . PRO A 1 117 ? -5.607 5.919 -8.508 1.00 93.12 117 PRO A N 1
ATOM 888 C CA . PRO A 1 117 ? -6.838 6.553 -8.030 1.00 93.12 117 PRO A CA 1
ATOM 889 C C . PRO A 1 117 ? -6.718 7.201 -6.646 1.00 93.12 117 PRO A C 1
ATOM 891 O O . PRO A 1 117 ? -7.527 8.071 -6.337 1.00 93.12 117 PRO A O 1
ATOM 894 N N . GLN A 1 118 ? -5.735 6.793 -5.837 1.00 92.38 118 GLN A N 1
ATOM 895 C CA . GLN A 1 118 ? -5.494 7.332 -4.493 1.00 92.38 118 GLN A CA 1
ATOM 896 C C . GLN A 1 118 ? -4.635 8.608 -4.515 1.00 92.38 118 GLN A C 1
ATOM 898 O O . GLN A 1 118 ? -4.536 9.321 -3.520 1.00 92.38 118 GLN A O 1
ATOM 903 N N . LEU A 1 119 ? -4.026 8.920 -5.661 1.00 91.94 119 LEU A N 1
ATOM 904 C CA . LEU A 1 119 ? -3.198 10.104 -5.865 1.00 91.94 119 LEU A CA 1
ATOM 905 C C . LEU A 1 119 ? -4.017 11.265 -6.432 1.00 91.94 119 LEU A C 1
ATOM 907 O O . LEU A 1 119 ? -5.056 11.082 -7.072 1.00 91.94 119 LEU A O 1
ATOM 911 N N . SER A 1 120 ? -3.497 12.483 -6.284 1.00 90.38 120 SER A N 1
ATOM 912 C CA . SER A 1 120 ? -4.112 13.687 -6.846 1.00 90.38 120 SER A CA 1
ATOM 913 C C . SER A 1 120 ? -3.162 14.441 -7.780 1.00 90.38 120 SER A C 1
ATOM 915 O O . SER A 1 120 ? -1.942 14.288 -7.733 1.00 90.38 120 SER A O 1
ATOM 917 N N . GLY A 1 121 ? -3.741 15.227 -8.692 1.00 92.69 121 GLY A N 1
ATOM 918 C CA . GLY A 1 121 ? -3.005 16.154 -9.552 1.00 92.69 121 GLY A CA 1
ATOM 919 C C . GLY A 1 121 ? -1.890 15.519 -10.391 1.00 92.69 121 GLY A C 1
ATOM 920 O O . GLY A 1 121 ? -2.109 14.594 -11.182 1.00 92.69 121 GLY A O 1
ATOM 921 N N . GLU A 1 122 ? -0.693 16.088 -10.264 1.00 92.31 122 GLU A N 1
ATOM 922 C CA . GLU A 1 122 ? 0.458 15.737 -11.093 1.00 92.31 122 GLU A CA 1
ATOM 923 C C . GLU A 1 122 ? 1.011 14.345 -10.767 1.00 92.31 122 GLU A C 1
ATOM 925 O O . GLU A 1 122 ? 1.363 13.601 -11.679 1.00 92.31 122 GLU A O 1
ATOM 930 N N . GLU A 1 123 ? 1.021 13.946 -9.494 1.00 91.81 123 GLU A N 1
ATOM 931 C CA . GLU A 1 123 ? 1.525 12.635 -9.067 1.00 91.81 123 GLU A CA 1
ATOM 932 C C . GLU A 1 123 ? 0.705 11.495 -9.664 1.00 91.81 123 GLU A C 1
ATOM 934 O O . GLU A 1 123 ? 1.269 10.557 -10.227 1.00 91.81 123 GLU A O 1
ATOM 939 N N . ARG A 1 124 ? -0.627 11.631 -9.666 1.00 94.12 124 ARG A N 1
ATOM 940 C CA . ARG A 1 124 ? -1.517 10.682 -10.346 1.00 94.12 124 ARG A CA 1
ATOM 941 C C . ARG A 1 124 ? -1.171 10.541 -11.825 1.00 94.12 124 ARG A C 1
ATOM 943 O O . ARG A 1 124 ? -1.120 9.432 -12.350 1.00 94.12 124 ARG A O 1
ATOM 950 N N . SER A 1 125 ? -0.937 11.665 -12.498 1.00 94.44 125 SER A N 1
ATOM 951 C CA . SER A 1 125 ? -0.605 11.675 -13.926 1.00 94.44 125 SER A CA 1
ATOM 952 C C . SER A 1 125 ? 0.745 11.006 -14.192 1.00 94.44 125 SER A C 1
ATOM 954 O O . SER A 1 125 ? 0.870 10.236 -15.142 1.00 94.44 125 SER A O 1
ATOM 956 N N . ARG A 1 126 ? 1.744 11.250 -13.334 1.00 95.00 126 ARG A N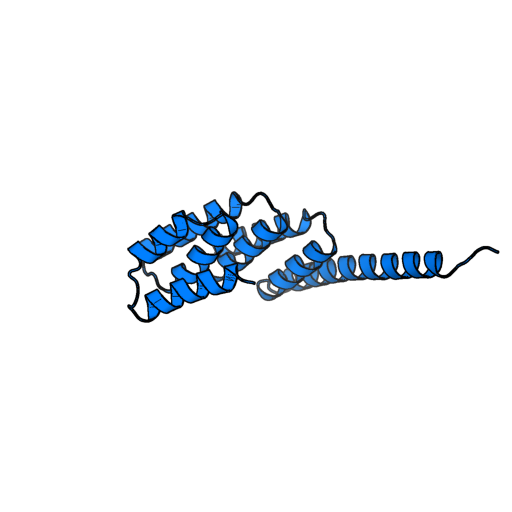 1
ATOM 957 C CA . ARG A 1 126 ? 3.065 10.612 -13.421 1.00 95.00 126 ARG A CA 1
ATOM 958 C C . ARG A 1 126 ? 2.972 9.098 -13.244 1.00 95.00 126 ARG A C 1
ATOM 960 O O . ARG A 1 126 ? 3.469 8.377 -14.101 1.00 95.00 126 ARG A O 1
ATOM 967 N N . VAL A 1 127 ? 2.284 8.626 -12.205 1.00 94.75 127 VAL A N 1
ATOM 968 C CA . VAL A 1 127 ? 2.151 7.186 -11.920 1.00 94.75 127 VAL A CA 1
ATOM 969 C C . VAL A 1 127 ? 1.359 6.457 -13.009 1.00 94.75 127 VAL A C 1
ATOM 971 O O . VAL A 1 127 ? 1.728 5.354 -13.405 1.00 94.75 127 VAL A O 1
ATOM 974 N N . LEU A 1 128 ? 0.316 7.079 -13.571 1.00 94.38 128 LEU A N 1
ATOM 975 C CA . LEU A 1 128 ? -0.405 6.503 -14.713 1.00 94.38 128 LEU A CA 1
ATOM 976 C C . LEU A 1 128 ? 0.471 6.388 -15.964 1.00 94.38 128 LEU A C 1
ATOM 978 O O . LEU A 1 128 ? 0.393 5.382 -16.669 1.00 94.38 128 LEU A O 1
ATOM 982 N N . ASN A 1 129 ? 1.297 7.399 -16.244 1.00 95.19 129 ASN A N 1
ATOM 983 C CA . ASN A 1 129 ? 2.236 7.343 -17.364 1.00 95.19 129 ASN A CA 1
ATOM 984 C C . ASN A 1 129 ? 3.294 6.257 -17.145 1.00 95.19 129 ASN A C 1
ATOM 986 O O . ASN A 1 129 ? 3.556 5.487 -18.061 1.00 95.19 129 ASN A O 1
ATOM 990 N N . GLU A 1 130 ? 3.823 6.138 -15.928 1.00 94.44 130 GLU A N 1
ATOM 991 C CA . GLU A 1 130 ? 4.769 5.086 -15.547 1.00 94.44 130 GLU A CA 1
ATOM 992 C C . GLU A 1 130 ? 4.172 3.685 -15.771 1.00 94.44 130 GLU A C 1
ATOM 994 O O . GLU A 1 130 ? 4.759 2.859 -16.470 1.00 94.44 130 GLU A O 1
ATOM 999 N N . ALA A 1 131 ? 2.953 3.438 -15.278 1.00 93.50 131 ALA A N 1
ATOM 1000 C CA . ALA A 1 131 ? 2.242 2.178 -15.500 1.00 93.50 131 ALA A CA 1
ATOM 1001 C C . ALA A 1 131 ? 2.007 1.889 -16.997 1.00 93.50 131 ALA A C 1
ATOM 1003 O O . ALA A 1 131 ? 2.152 0.751 -17.455 1.00 93.50 131 ALA A O 1
ATOM 1004 N N . LEU A 1 132 ? 1.657 2.919 -17.775 1.00 93.94 132 LEU A N 1
ATOM 1005 C CA . LEU A 1 132 ? 1.427 2.805 -19.214 1.00 93.94 132 LEU A CA 1
ATOM 1006 C C . LEU A 1 132 ? 2.715 2.505 -19.988 1.00 93.94 132 LEU A C 1
ATOM 1008 O O . LEU A 1 132 ? 2.679 1.727 -20.942 1.00 93.94 132 LEU A O 1
ATOM 1012 N N . ASP A 1 133 ? 3.835 3.101 -19.595 1.00 94.56 133 ASP A N 1
ATOM 1013 C CA . ASP A 1 133 ? 5.129 2.879 -20.233 1.00 94.56 133 ASP A CA 1
ATOM 1014 C C . ASP A 1 133 ? 5.628 1.456 -19.986 1.00 94.56 133 ASP A C 1
ATOM 1016 O O . ASP A 1 133 ? 6.019 0.779 -20.938 1.00 94.56 133 ASP A O 1
ATOM 1020 N N . VAL A 1 134 ? 5.481 0.936 -18.762 1.00 91.44 134 VAL A N 1
ATOM 1021 C CA . VAL A 1 134 ? 5.759 -0.480 -18.472 1.00 91.44 134 VAL A CA 1
ATOM 1022 C C . VAL A 1 134 ? 4.869 -1.394 -19.329 1.00 91.44 134 VAL A C 1
ATOM 1024 O O . VAL A 1 134 ? 5.360 -2.317 -19.979 1.00 91.44 134 VAL A O 1
ATOM 1027 N N . ALA A 1 135 ? 3.567 -1.108 -19.425 1.00 89.69 135 ALA A N 1
ATOM 1028 C CA . ALA A 1 135 ? 2.648 -1.901 -20.245 1.00 89.69 135 ALA A CA 1
ATOM 1029 C C . ALA A 1 135 ? 2.990 -1.876 -21.750 1.00 89.69 135 ALA A C 1
ATOM 1031 O O . ALA A 1 135 ? 2.777 -2.867 -22.458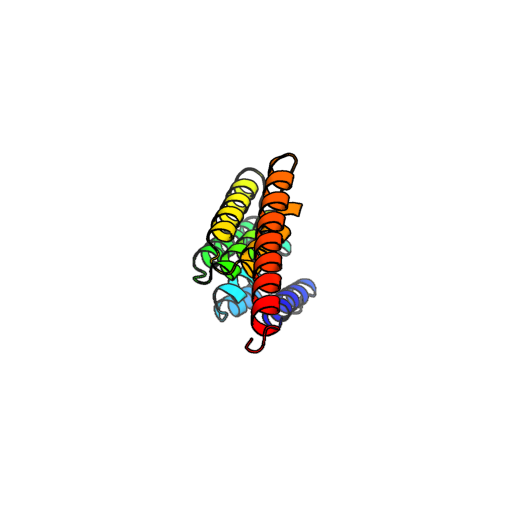 1.00 89.69 135 ALA A O 1
ATOM 1032 N N . ARG A 1 136 ? 3.518 -0.755 -22.260 1.00 90.88 136 ARG A N 1
ATOM 1033 C CA . ARG A 1 136 ? 3.982 -0.634 -23.652 1.00 90.88 136 ARG A CA 1
ATOM 1034 C C . ARG A 1 136 ? 5.210 -1.500 -23.906 1.00 90.88 136 ARG A C 1
ATOM 1036 O O . ARG A 1 136 ? 5.202 -2.228 -24.897 1.00 90.88 136 ARG A O 1
ATOM 1043 N N . THR A 1 137 ? 6.193 -1.479 -23.006 1.00 90.81 137 THR A N 1
ATOM 1044 C CA . THR A 1 137 ? 7.399 -2.316 -23.099 1.00 90.81 137 THR A CA 1
ATOM 1045 C C . THR A 1 137 ? 7.033 -3.794 -23.214 1.00 90.81 137 THR A C 1
ATOM 1047 O O . THR A 1 137 ? 7.421 -4.443 -24.186 1.00 90.81 137 THR A O 1
ATOM 1050 N N . ILE A 1 138 ? 6.165 -4.293 -22.326 1.00 89.12 138 ILE A N 1
ATOM 1051 C CA . ILE A 1 138 ? 5.684 -5.686 -22.350 1.00 89.12 138 ILE A CA 1
ATOM 1052 C C . ILE A 1 138 ? 5.044 -6.034 -23.701 1.00 89.12 138 ILE A C 1
ATOM 1054 O O . ILE A 1 138 ? 5.300 -7.089 -24.290 1.00 89.12 138 ILE A O 1
ATOM 1058 N N . ARG A 1 139 ? 4.180 -5.149 -24.214 1.00 85.25 139 ARG A N 1
ATOM 1059 C CA . ARG A 1 139 ? 3.490 -5.367 -25.490 1.00 85.25 139 ARG A CA 1
ATOM 1060 C C . ARG A 1 139 ? 4.483 -5.451 -26.649 1.00 85.25 139 ARG A C 1
ATOM 1062 O O . ARG A 1 139 ? 4.347 -6.328 -27.506 1.00 85.25 139 ARG A O 1
ATOM 1069 N N . ASP A 1 140 ? 5.467 -4.563 -26.682 1.00 88.19 140 ASP A N 1
ATOM 1070 C CA . ASP A 1 140 ? 6.463 -4.506 -27.749 1.00 88.19 140 ASP A CA 1
ATOM 1071 C C . ASP A 1 140 ? 7.390 -5.732 -27.711 1.00 88.19 140 ASP A C 1
ATOM 1073 O O . ASP A 1 140 ? 7.659 -6.338 -28.754 1.00 88.19 140 ASP A O 1
ATOM 1077 N N . GLU A 1 141 ? 7.799 -6.179 -26.522 1.00 88.25 141 GLU A N 1
ATOM 1078 C CA . GLU A 1 141 ? 8.536 -7.433 -26.333 1.00 88.25 141 GLU A CA 1
ATOM 1079 C C . GLU A 1 141 ? 7.742 -8.650 -26.810 1.00 88.25 141 GLU A C 1
ATOM 1081 O O . GLU A 1 141 ? 8.265 -9.492 -27.549 1.00 88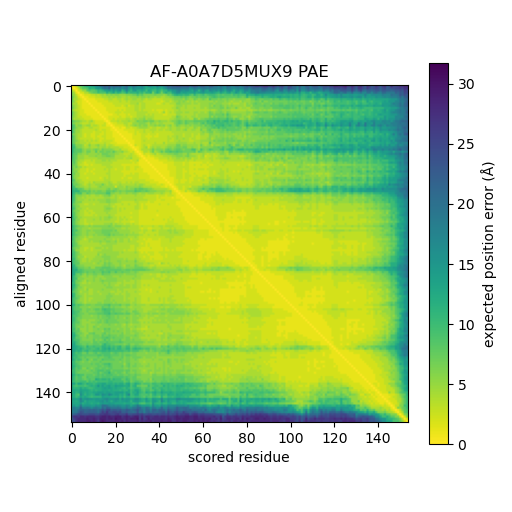.25 141 GLU A O 1
ATOM 1086 N N . TRP A 1 142 ? 6.452 -8.718 -26.481 1.00 84.25 142 TRP A N 1
ATOM 1087 C CA . TRP A 1 142 ? 5.582 -9.795 -26.943 1.00 84.25 142 TRP A CA 1
ATOM 1088 C C . TRP A 1 142 ? 5.433 -9.807 -28.468 1.00 84.25 142 TRP A C 1
ATOM 1090 O O . TRP A 1 142 ? 5.489 -10.869 -29.102 1.00 84.25 142 TRP A O 1
ATOM 1100 N N . HIS A 1 143 ? 5.282 -8.631 -29.087 1.00 83.38 143 HIS A N 1
ATOM 1101 C CA . HIS A 1 143 ? 5.256 -8.512 -30.542 1.00 83.38 143 HIS A CA 1
ATOM 1102 C C . HIS A 1 143 ? 6.563 -9.008 -31.169 1.00 83.38 143 HIS A C 1
ATOM 1104 O O . HIS A 1 143 ? 6.503 -9.782 -32.129 1.00 83.38 143 HIS A O 1
ATOM 1110 N N . ARG A 1 144 ? 7.723 -8.644 -30.607 1.00 82.00 144 ARG A N 1
ATOM 1111 C CA . ARG A 1 144 ? 9.045 -9.115 -31.062 1.00 82.00 144 ARG A CA 1
ATOM 1112 C C . ARG A 1 144 ? 9.213 -10.628 -30.905 1.00 82.00 144 ARG A C 1
ATOM 1114 O O . ARG A 1 144 ? 9.663 -11.297 -31.831 1.00 82.00 144 ARG A O 1
ATOM 1121 N N . ALA A 1 145 ? 8.811 -11.202 -29.776 1.00 85.69 145 ALA A N 1
ATOM 1122 C CA . ALA A 1 145 ? 8.875 -12.648 -29.568 1.00 85.69 145 ALA A CA 1
ATOM 1123 C C . ALA A 1 145 ? 7.976 -13.403 -30.564 1.00 85.69 145 ALA A C 1
ATOM 1125 O O . ALA A 1 145 ? 8.351 -14.443 -31.114 1.00 85.69 145 ALA A O 1
ATOM 1126 N N . ARG A 1 146 ? 6.786 -12.860 -30.854 1.00 82.56 146 ARG A N 1
ATOM 1127 C CA . ARG A 1 146 ? 5.843 -13.454 -31.807 1.00 82.56 146 ARG A CA 1
ATOM 1128 C C . ARG A 1 146 ? 6.332 -13.382 -33.251 1.00 82.56 146 ARG A C 1
ATOM 1130 O O . ARG A 1 146 ? 6.060 -14.325 -33.996 1.00 82.56 146 ARG A O 1
ATOM 1137 N N . THR A 1 147 ? 7.002 -12.302 -33.659 1.00 80.56 147 THR A N 1
ATOM 1138 C CA . THR A 1 147 ? 7.583 -12.197 -35.007 1.00 80.56 147 THR A CA 1
ATOM 1139 C C . THR A 1 147 ? 8.724 -13.194 -35.173 1.00 80.56 147 THR A C 1
ATOM 1141 O O . THR A 1 147 ? 8.710 -13.940 -36.145 1.00 80.56 147 THR A O 1
ATOM 1144 N N . LEU A 1 148 ? 9.617 -13.320 -34.185 1.00 79.75 148 LEU A N 1
ATOM 1145 C CA . LEU A 1 148 ? 10.704 -14.308 -34.199 1.00 79.75 148 LEU A CA 1
ATOM 1146 C C . LEU A 1 148 ? 10.190 -15.755 -34.248 1.00 79.75 148 LEU A C 1
ATOM 1148 O O . LEU A 1 148 ? 10.685 -16.557 -35.032 1.00 79.75 148 LEU A O 1
ATOM 1152 N N . ARG A 1 149 ? 9.144 -16.093 -33.481 1.00 76.88 149 ARG A N 1
ATOM 1153 C CA . ARG A 1 149 ? 8.533 -17.438 -33.501 1.00 76.88 149 ARG A CA 1
ATOM 1154 C C . ARG A 1 149 ? 7.816 -17.761 -34.819 1.00 76.88 149 ARG A C 1
ATOM 1156 O O . ARG A 1 149 ? 7.633 -18.928 -35.151 1.00 76.88 149 ARG A O 1
ATOM 1163 N N . ARG A 1 150 ? 7.345 -16.739 -35.540 1.00 67.44 150 ARG A N 1
ATOM 1164 C CA . ARG A 1 150 ? 6.642 -16.881 -36.827 1.00 67.44 150 ARG A CA 1
ATOM 1165 C C . ARG A 1 150 ? 7.572 -16.912 -38.033 1.00 67.44 150 ARG A C 1
ATOM 1167 O O . ARG A 1 150 ? 7.068 -17.096 -39.136 1.00 67.44 150 ARG A O 1
ATOM 1174 N N . SER A 1 151 ? 8.876 -16.780 -37.825 1.00 58.34 151 SER A N 1
ATOM 1175 C CA . SER A 1 151 ? 9.888 -16.977 -38.855 1.00 58.34 151 SER A CA 1
ATOM 1176 C C . SER A 1 151 ? 10.434 -18.410 -38.775 1.00 58.34 151 SER A C 1
ATOM 1178 O O . SER A 1 151 ? 11.427 -18.636 -38.082 1.00 58.34 151 SER A O 1
ATOM 1180 N N . PRO A 1 152 ? 9.830 -19.421 -39.431 1.00 54.50 152 PRO A N 1
ATOM 1181 C CA . PRO A 1 152 ? 10.561 -20.641 -39.718 1.00 54.50 152 PRO A CA 1
ATOM 1182 C C . PRO A 1 152 ? 11.595 -20.322 -40.805 1.00 54.50 152 PRO A C 1
ATOM 1184 O O . PRO A 1 152 ? 11.224 -19.851 -41.873 1.00 54.50 152 PRO A O 1
ATOM 1187 N N . HIS A 1 153 ? 12.870 -20.546 -40.481 1.00 54.28 153 HIS A N 1
ATOM 1188 C CA . HIS A 1 153 ? 13.940 -20.999 -41.378 1.00 54.28 153 HIS A CA 1
ATOM 1189 C C . HIS A 1 153 ? 13.822 -20.528 -42.841 1.00 54.28 153 HIS A C 1
ATOM 1191 O O . HIS A 1 153 ? 13.130 -21.161 -43.641 1.00 54.28 153 HIS A O 1
ATOM 1197 N N . SER A 1 154 ? 14.537 -19.448 -43.174 1.00 49.44 154 SER A N 1
ATOM 1198 C CA . SER A 1 154 ? 14.966 -19.171 -44.552 1.00 49.44 154 SER A CA 1
ATOM 1199 C C . SER A 1 154 ? 16.067 -20.136 -44.975 1.00 49.44 154 SER A C 1
ATOM 1201 O O . SER A 1 154 ? 16.924 -20.437 -44.111 1.00 49.44 154 SER A O 1
#

pLDDT: mean 87.8, std 9.34, range [43.38, 97.12]

Radius of gyration: 19.09 Å; Cα contacts (8 Å, |Δi|>4): 168; chains: 1; bounding box: 39×37×65 Å